Protein AF-E0SST4-F1 (afdb_monomer_lite)

Radius of gyration: 16.63 Å; chains: 1; bounding box: 40×16×49 Å

Sequence (70 aa):
MEISLEDLERLKRERY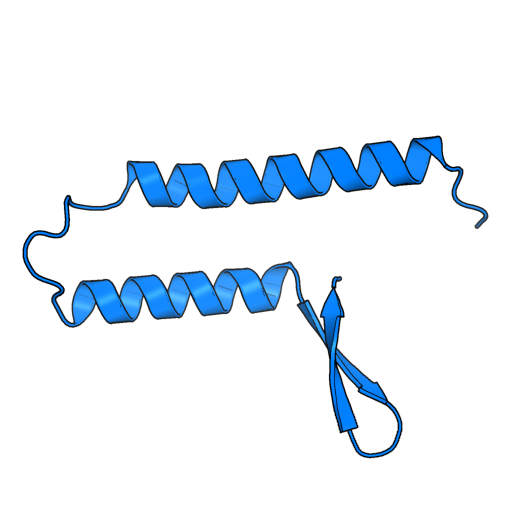RDAFRFIARFRDGLPRVSRRGIGDVLR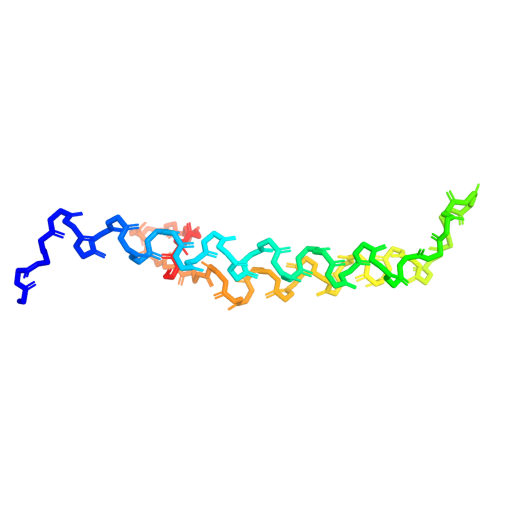LAEIGRQIVDRYFEVVVWGEERVLRLR

Organism: Ignisphaera aggregans (strain DSM 17230 / JCM 13409 / AQ1.S1) (NCBI:txid583356)

pLDDT: mean 76.01, std 9.54, range [49.59, 87.62]

Structure (mmCIF, N/CA/C/O backbone):
data_AF-E0SST4-F1
#
_entry.id   AF-E0SST4-F1
#
loop_
_atom_site.group_PDB
_atom_site.id
_atom_site.type_symbol
_atom_site.label_atom_id
_atom_site.label_alt_id
_atom_site.label_comp_id
_atom_site.label_asym_id
_atom_site.label_entity_id
_atom_site.label_seq_id
_atom_site.pdbx_PDB_ins_code
_atom_site.Cartn_x
_atom_site.Cartn_y
_atom_site.Cartn_z
_atom_site.occupancy
_atom_site.B_iso_or_equiv
_atom_site.auth_seq_id
_atom_site.auth_comp_id
_atom_site.auth_asym_id
_atom_site.auth_atom_id
_atom_site.pdbx_PDB_model_num
ATOM 1 N N . MET A 1 1 ? -8.232 -2.806 24.705 1.00 49.59 1 MET A N 1
ATOM 2 C CA . MET A 1 1 ? -6.821 -2.377 24.681 1.00 49.59 1 MET A CA 1
ATOM 3 C C . MET A 1 1 ? -6.854 -0.876 24.454 1.00 49.59 1 MET A C 1
ATOM 5 O O . MET A 1 1 ? -7.185 -0.465 23.350 1.00 49.59 1 MET A O 1
ATOM 9 N N . GLU A 1 2 ? -6.702 -0.073 25.506 1.00 65.00 2 GLU A N 1
ATOM 10 C CA . GLU A 1 2 ? -6.685 1.390 25.368 1.00 65.00 2 GLU A CA 1
ATOM 11 C C . GLU A 1 2 ? -5.351 1.800 24.745 1.00 65.00 2 GLU A C 1
ATOM 13 O O . GLU A 1 2 ? -4.290 1.465 25.265 1.00 65.00 2 GLU A O 1
ATOM 18 N N . ILE A 1 3 ? -5.407 2.444 23.581 1.00 72.50 3 ILE A N 1
ATOM 19 C CA . ILE A 1 3 ? -4.229 2.951 22.874 1.00 72.50 3 ILE A CA 1
ATOM 20 C C . ILE A 1 3 ? -4.012 4.387 23.350 1.00 72.50 3 ILE A C 1
ATOM 22 O O . ILE A 1 3 ? -4.938 5.198 23.280 1.00 72.50 3 ILE A O 1
ATOM 26 N N . SER A 1 4 ? -2.809 4.709 23.827 1.00 85.62 4 SER A N 1
ATOM 27 C CA . SER A 1 4 ? -2.485 6.077 24.235 1.00 85.62 4 SER A CA 1
ATOM 28 C C . SER A 1 4 ? -2.341 7.010 23.021 1.00 85.62 4 SER A C 1
ATOM 30 O O . SER A 1 4 ? -2.080 6.575 21.896 1.00 85.62 4 SER A O 1
ATOM 32 N N . LEU A 1 5 ? -2.479 8.321 23.236 1.00 82.44 5 LEU A N 1
ATOM 33 C CA . LEU A 1 5 ? -2.226 9.329 22.195 1.00 82.44 5 LEU A CA 1
ATOM 34 C C . LEU A 1 5 ? -0.795 9.241 21.635 1.00 82.44 5 LEU A C 1
ATOM 36 O O . LEU A 1 5 ? -0.597 9.401 20.431 1.00 82.44 5 LEU A O 1
ATOM 40 N N . GLU A 1 6 ? 0.190 8.927 22.479 1.00 85.00 6 GLU A N 1
ATOM 41 C CA . GLU A 1 6 ? 1.583 8.734 22.059 1.00 85.00 6 GLU A CA 1
ATOM 42 C C . GLU A 1 6 ? 1.750 7.496 21.171 1.00 85.00 6 GLU A C 1
ATOM 44 O O . GLU A 1 6 ? 2.457 7.542 20.160 1.00 85.00 6 GLU A O 1
ATOM 49 N N . ASP A 1 7 ? 1.056 6.401 21.492 1.00 81.38 7 ASP A N 1
ATOM 50 C CA . ASP A 1 7 ? 1.059 5.197 20.661 1.00 81.38 7 ASP A CA 1
ATOM 51 C C . ASP A 1 7 ? 0.444 5.467 19.283 1.00 81.38 7 ASP A C 1
ATOM 53 O O . ASP A 1 7 ? 0.977 5.002 18.271 1.00 81.38 7 ASP A O 1
ATOM 57 N N . LEU A 1 8 ? -0.630 6.265 19.224 1.00 76.50 8 LEU A N 1
ATOM 58 C CA . LEU A 1 8 ? -1.244 6.706 17.968 1.00 76.50 8 LEU A CA 1
ATOM 59 C C . LEU A 1 8 ? -0.289 7.571 17.140 1.00 76.50 8 LEU A C 1
ATOM 61 O O . LEU A 1 8 ? -0.152 7.356 15.932 1.00 76.50 8 LEU A O 1
ATOM 65 N N . GLU A 1 9 ? 0.400 8.529 17.762 1.00 81.00 9 GLU A N 1
ATOM 66 C CA . GLU A 1 9 ? 1.385 9.358 17.065 1.00 81.00 9 GLU A CA 1
ATOM 67 C C . GLU A 1 9 ? 2.565 8.543 16.536 1.00 81.00 9 GLU A C 1
ATOM 69 O O . GLU A 1 9 ? 3.003 8.755 15.398 1.00 81.00 9 GLU A O 1
ATOM 74 N N . ARG A 1 10 ? 3.067 7.589 17.327 1.00 83.62 10 ARG A N 1
ATOM 75 C CA . ARG A 1 10 ? 4.137 6.681 16.905 1.00 83.62 10 ARG A CA 1
ATOM 76 C C . ARG A 1 10 ? 3.699 5.849 15.705 1.00 83.62 10 ARG A C 1
ATOM 78 O O . ARG A 1 10 ? 4.391 5.854 14.687 1.00 83.62 10 ARG A O 1
ATOM 85 N N . LEU A 1 11 ? 2.527 5.216 15.785 1.00 77.62 11 LEU A N 1
ATOM 86 C CA . LEU A 1 11 ? 1.978 4.390 14.708 1.00 77.62 11 LEU A CA 1
ATOM 87 C C . LEU A 1 11 ? 1.793 5.208 13.422 1.00 77.62 11 LEU A C 1
ATOM 89 O O . LEU A 1 11 ? 2.175 4.779 12.332 1.00 77.62 11 LEU A O 1
ATOM 93 N N . LYS A 1 12 ? 1.273 6.433 13.549 1.00 75.62 12 LYS A N 1
ATOM 94 C CA . LYS A 1 12 ? 1.116 7.379 12.441 1.00 75.62 12 LYS A CA 1
ATOM 95 C C . LYS A 1 12 ? 2.465 7.692 11.789 1.00 75.62 12 LYS A C 1
ATOM 97 O O . LYS A 1 12 ? 2.596 7.588 10.569 1.00 75.62 12 LYS A O 1
ATOM 102 N N . ARG A 1 13 ? 3.491 8.033 12.578 1.00 82.44 13 ARG A N 1
ATOM 103 C CA . ARG A 1 13 ? 4.846 8.324 12.069 1.00 82.44 13 ARG A CA 1
ATOM 104 C C . ARG A 1 13 ? 5.478 7.122 11.371 1.00 82.44 13 ARG A C 1
ATOM 106 O O . ARG A 1 13 ? 6.109 7.303 10.331 1.00 82.44 13 ARG A O 1
ATOM 113 N N . GLU A 1 14 ? 5.317 5.920 11.913 1.00 83.56 14 GLU A N 1
ATOM 114 C CA . GLU A 1 14 ? 5.816 4.682 11.302 1.00 83.56 14 GLU A CA 1
ATOM 115 C C . GLU A 1 14 ? 5.150 4.421 9.949 1.00 83.56 14 GLU A C 1
ATOM 117 O O . GLU A 1 14 ? 5.840 4.247 8.943 1.00 83.56 14 GLU A O 1
ATOM 122 N N . ARG A 1 15 ? 3.818 4.521 9.885 1.00 76.88 15 ARG A N 1
ATOM 123 C CA . ARG A 1 15 ? 3.061 4.347 8.638 1.00 76.88 15 ARG A CA 1
ATOM 124 C C . ARG A 1 15 ? 3.437 5.378 7.576 1.00 76.88 15 ARG A C 1
ATOM 126 O O . ARG A 1 15 ? 3.641 5.004 6.420 1.00 76.88 15 ARG A O 1
ATOM 133 N N . TYR A 1 16 ? 3.601 6.648 7.952 1.00 78.44 16 TYR A N 1
ATOM 134 C CA . TYR A 1 16 ? 4.082 7.679 7.024 1.00 78.44 16 TYR A CA 1
ATOM 135 C C . TYR A 1 16 ? 5.507 7.419 6.545 1.00 78.44 16 TYR A C 1
ATOM 137 O O . TYR A 1 16 ? 5.801 7.614 5.367 1.0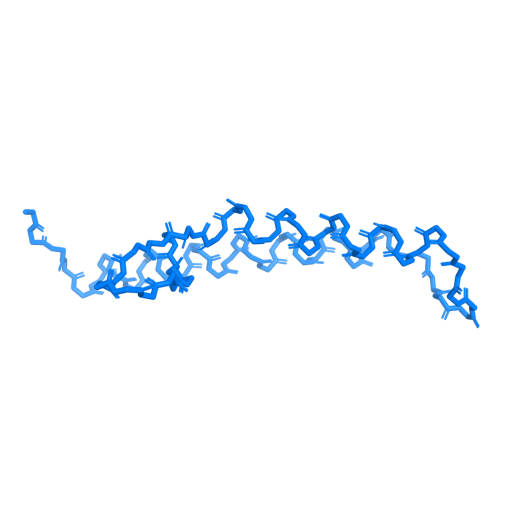0 78.44 16 TYR A O 1
ATOM 145 N N . ARG A 1 17 ? 6.397 6.963 7.432 1.00 83.00 17 ARG A N 1
ATOM 146 C CA . ARG A 1 17 ? 7.777 6.625 7.071 1.00 83.00 17 ARG A CA 1
ATOM 147 C C . ARG A 1 17 ? 7.819 5.489 6.054 1.00 83.00 17 ARG A C 1
ATOM 149 O O . ARG A 1 17 ? 8.578 5.570 5.089 1.00 83.00 17 ARG A O 1
ATOM 156 N N . ASP A 1 18 ? 6.997 4.465 6.238 1.00 80.06 18 ASP A N 1
ATOM 157 C CA . ASP A 1 18 ? 6.917 3.342 5.308 1.00 80.06 18 ASP A CA 1
ATOM 158 C C . ASP A 1 18 ? 6.316 3.751 3.965 1.00 80.06 18 ASP A C 1
ATOM 160 O O . ASP A 1 18 ? 6.859 3.383 2.922 1.00 80.06 18 ASP A O 1
ATOM 164 N N . ALA A 1 19 ? 5.268 4.581 3.973 1.00 72.62 19 ALA A N 1
ATOM 165 C CA . ALA A 1 19 ? 4.701 5.147 2.751 1.00 72.62 19 ALA A CA 1
ATOM 166 C C . ALA A 1 19 ? 5.735 5.995 1.993 1.00 72.62 19 ALA A C 1
ATOM 168 O O . ALA A 1 19 ? 5.894 5.854 0.781 1.00 72.62 19 ALA A O 1
ATOM 169 N N . PHE A 1 20 ? 6.505 6.822 2.704 1.00 75.94 20 PHE A N 1
ATOM 170 C CA . PHE A 1 20 ? 7.562 7.631 2.102 1.00 75.94 20 PHE A CA 1
ATOM 171 C C . PHE A 1 20 ? 8.675 6.767 1.499 1.00 75.94 20 PHE A C 1
ATOM 173 O O . PHE A 1 20 ? 9.087 7.005 0.367 1.00 75.94 20 PHE A O 1
ATOM 180 N N . ARG A 1 21 ? 9.137 5.729 2.209 1.00 79.69 21 ARG A N 1
ATOM 181 C CA . ARG A 1 21 ? 10.135 4.776 1.688 1.00 79.69 21 ARG A CA 1
ATOM 182 C C . ARG A 1 21 ? 9.630 4.031 0.460 1.00 79.69 21 ARG A C 1
ATOM 184 O O . ARG A 1 21 ? 10.399 3.819 -0.473 1.00 79.69 21 ARG A O 1
ATOM 191 N N . PHE A 1 22 ? 8.359 3.636 0.464 1.00 74.12 22 PHE A N 1
ATOM 192 C CA . PHE A 1 22 ? 7.705 3.013 -0.679 1.00 74.12 22 PHE A CA 1
ATOM 193 C C . PHE A 1 22 ? 7.751 3.965 -1.881 1.00 74.12 22 PHE A C 1
ATOM 195 O O . PHE A 1 22 ? 8.375 3.630 -2.882 1.00 74.12 22 PHE A O 1
ATOM 202 N N . ILE A 1 23 ? 7.231 5.190 -1.745 1.00 71.38 23 ILE A N 1
ATOM 203 C CA . ILE A 1 23 ? 7.229 6.215 -2.806 1.00 71.38 23 ILE A CA 1
ATOM 204 C C . ILE A 1 23 ? 8.649 6.540 -3.299 1.00 71.38 23 ILE A C 1
ATOM 206 O O . ILE A 1 23 ? 8.872 6.622 -4.505 1.00 71.38 23 ILE A O 1
ATOM 210 N N . ALA A 1 24 ? 9.617 6.694 -2.392 1.00 71.62 24 ALA A N 1
ATOM 211 C CA . ALA A 1 24 ? 11.006 6.993 -2.735 1.00 71.62 24 ALA A CA 1
ATOM 212 C C . ALA A 1 24 ? 11.652 5.875 -3.568 1.00 71.62 24 ALA A C 1
ATOM 214 O O . ALA A 1 24 ? 12.270 6.166 -4.588 1.00 71.62 24 ALA A O 1
ATOM 215 N N . ARG A 1 25 ? 11.426 4.601 -3.211 1.00 73.06 25 ARG A N 1
ATOM 216 C CA . ARG A 1 25 ? 11.896 3.452 -4.008 1.00 73.06 25 ARG A CA 1
ATOM 217 C C . ARG A 1 25 ? 11.339 3.460 -5.431 1.00 73.06 25 ARG A C 1
ATOM 219 O O . ARG A 1 25 ? 12.065 3.117 -6.357 1.00 73.06 25 ARG A O 1
ATOM 226 N N . PHE A 1 26 ? 10.082 3.866 -5.621 1.00 66.50 26 PHE A N 1
ATOM 227 C CA . PHE A 1 26 ? 9.534 4.026 -6.972 1.00 66.50 26 PHE A CA 1
ATOM 228 C C . PHE A 1 26 ? 10.132 5.226 -7.691 1.00 66.50 26 PHE A C 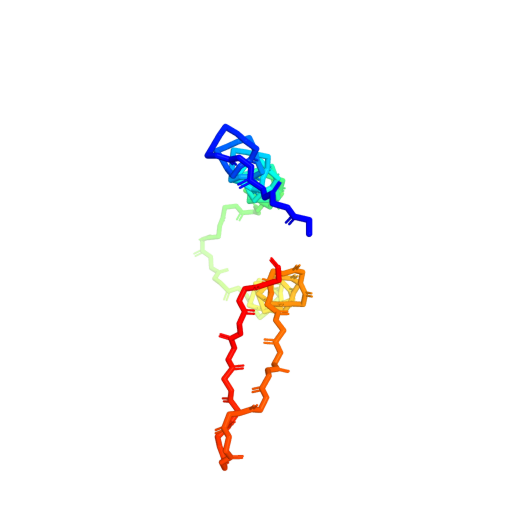1
ATOM 230 O O . PHE A 1 26 ? 10.428 5.129 -8.876 1.00 66.50 26 PHE A O 1
ATOM 237 N N . ARG A 1 27 ? 10.356 6.339 -6.985 1.00 66.75 27 ARG A N 1
ATOM 238 C CA . ARG A 1 27 ? 10.957 7.541 -7.569 1.00 66.75 27 ARG A CA 1
ATOM 239 C C . ARG A 1 27 ? 12.364 7.284 -8.104 1.00 66.75 27 ARG A C 1
ATOM 241 O O . ARG A 1 27 ? 12.675 7.744 -9.198 1.00 66.75 27 ARG A O 1
ATOM 248 N N . ASP A 1 28 ? 13.172 6.529 -7.369 1.00 65.38 28 ASP A N 1
ATOM 249 C CA . ASP A 1 28 ? 14.559 6.238 -7.745 1.00 65.38 28 ASP A CA 1
ATOM 250 C C . ASP A 1 28 ? 14.659 5.224 -8.905 1.00 65.38 28 ASP A C 1
ATOM 252 O O . ASP A 1 28 ? 15.682 5.162 -9.584 1.00 65.38 28 ASP A O 1
ATOM 256 N N . GLY A 1 29 ? 13.587 4.467 -9.179 1.00 60.62 29 GLY A N 1
ATOM 257 C CA . GLY A 1 29 ? 13.499 3.502 -10.283 1.00 60.62 29 GLY A CA 1
ATOM 258 C C . GLY A 1 29 ? 12.781 4.000 -11.545 1.00 60.62 29 GLY A C 1
ATOM 259 O O . GLY A 1 29 ? 12.668 3.242 -12.510 1.00 60.62 29 GLY A O 1
ATOM 260 N N . LEU A 1 30 ? 12.264 5.233 -11.566 1.00 57.28 30 LEU A N 1
ATOM 261 C CA . LEU A 1 30 ? 11.515 5.753 -12.713 1.00 57.28 30 LEU 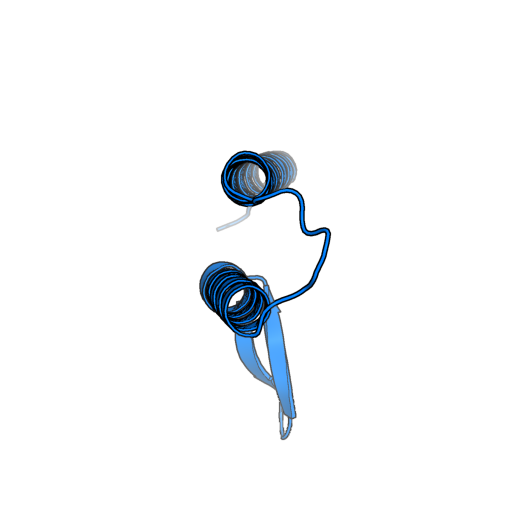A CA 1
ATOM 262 C C . LEU A 1 30 ? 12.465 6.266 -13.811 1.00 57.28 30 LEU A C 1
ATOM 264 O O . LEU A 1 30 ? 13.232 7.203 -13.571 1.00 57.28 30 LEU A O 1
ATOM 268 N N . PRO A 1 31 ? 12.382 5.743 -15.051 1.00 51.09 31 PRO A N 1
ATOM 269 C CA . PRO A 1 31 ? 12.950 6.429 -16.204 1.00 51.09 31 PRO A CA 1
ATOM 270 C C . PRO A 1 31 ? 12.322 7.826 -16.289 1.00 51.09 31 PRO A C 1
ATOM 272 O O . PRO A 1 31 ? 11.110 7.967 -16.115 1.00 51.09 31 PRO A O 1
ATOM 275 N N . ARG A 1 32 ? 13.116 8.872 -16.557 1.00 56.06 32 ARG A N 1
ATOM 276 C CA . ARG A 1 32 ? 12.577 10.212 -16.850 1.00 56.06 32 ARG A CA 1
ATOM 277 C C . ARG A 1 32 ? 11.646 10.097 -18.061 1.00 56.06 32 ARG A C 1
ATOM 279 O O . ARG A 1 32 ? 12.102 9.980 -19.194 1.00 56.06 32 ARG A O 1
ATOM 286 N N . VAL A 1 33 ? 10.342 10.078 -17.802 1.00 51.75 33 VAL A N 1
ATOM 287 C CA . VAL A 1 33 ? 9.290 9.842 -18.795 1.00 51.75 33 VAL A CA 1
ATOM 288 C C . VAL A 1 33 ? 9.147 11.054 -19.713 1.00 51.75 33 VAL A C 1
ATOM 290 O O . VAL A 1 33 ? 8.388 11.976 -19.434 1.00 51.75 33 VAL A O 1
ATOM 293 N N . SER A 1 34 ? 9.881 11.055 -20.827 1.00 56.34 34 SER A N 1
ATOM 294 C CA . SER A 1 34 ? 9.674 12.010 -21.923 1.00 56.34 34 SER A CA 1
ATOM 295 C C . SER A 1 34 ? 8.553 11.575 -22.881 1.00 56.34 34 SER A C 1
ATOM 297 O O . SER A 1 34 ? 8.021 12.411 -23.606 1.00 56.34 34 SER A O 1
ATOM 299 N N . ARG A 1 35 ? 8.131 10.298 -22.861 1.00 55.72 35 ARG A N 1
ATOM 300 C CA . ARG A 1 35 ? 6.960 9.767 -23.588 1.00 55.72 35 ARG A CA 1
ATOM 301 C C . ARG A 1 35 ? 6.349 8.616 -22.784 1.00 55.72 35 ARG A C 1
ATOM 303 O O . ARG A 1 35 ? 7.019 7.612 -22.591 1.00 55.72 35 ARG A O 1
ATOM 310 N N . ARG A 1 36 ? 5.111 8.758 -22.291 1.00 61.44 36 ARG A N 1
ATOM 311 C CA . ARG A 1 36 ? 4.424 7.698 -21.526 1.00 61.44 36 ARG A CA 1
ATOM 312 C C . ARG A 1 36 ? 4.123 6.524 -22.457 1.00 61.44 36 ARG A C 1
ATOM 314 O O . ARG A 1 36 ? 3.173 6.586 -23.234 1.00 61.44 36 ARG A O 1
ATOM 321 N N . GLY A 1 37 ? 4.945 5.481 -22.407 1.00 70.81 37 GLY A N 1
ATOM 322 C CA . GLY A 1 37 ? 4.650 4.224 -23.087 1.00 70.81 37 GLY A CA 1
ATOM 323 C C . GLY A 1 37 ? 3.582 3.437 -22.326 1.00 70.81 37 GLY A C 1
ATOM 324 O O . GLY A 1 37 ? 3.391 3.631 -21.126 1.00 70.81 37 GLY A O 1
ATOM 325 N N . ILE A 1 38 ? 2.915 2.495 -23.000 1.00 72.62 38 ILE A N 1
ATOM 326 C CA . ILE A 1 38 ? 1.962 1.566 -22.361 1.00 72.62 38 ILE A CA 1
ATOM 327 C C . ILE A 1 38 ? 2.615 0.842 -21.168 1.00 72.62 38 ILE A C 1
ATOM 329 O O . ILE A 1 38 ? 1.980 0.663 -20.133 1.00 72.62 38 ILE A O 1
ATOM 333 N N . GLY A 1 39 ? 3.906 0.506 -21.262 1.00 74.25 39 GLY A N 1
ATOM 334 C CA . GLY A 1 39 ? 4.657 -0.110 -20.164 1.00 74.25 39 GLY A CA 1
ATOM 335 C C . GLY A 1 39 ? 4.738 0.750 -18.896 1.00 74.25 39 GLY A C 1
ATOM 336 O O . GLY A 1 39 ? 4.654 0.211 -17.794 1.00 74.25 39 GLY A O 1
ATOM 337 N N . ASP A 1 40 ? 4.833 2.076 -19.025 1.00 72.25 40 ASP A N 1
ATOM 338 C CA . ASP A 1 40 ? 4.853 2.982 -17.870 1.00 72.25 40 ASP A CA 1
ATOM 339 C C . ASP A 1 40 ? 3.470 3.077 -17.223 1.00 72.25 40 ASP A C 1
ATOM 341 O O . ASP A 1 40 ? 3.355 3.082 -15.999 1.00 72.25 40 ASP A O 1
ATOM 345 N N . VAL A 1 41 ? 2.411 3.092 -18.039 1.00 75.88 41 VAL A N 1
ATOM 346 C CA . VAL A 1 41 ? 1.022 3.077 -17.559 1.00 75.88 41 VAL A CA 1
ATOM 347 C C . VAL A 1 41 ? 0.738 1.795 -16.777 1.00 75.88 41 VAL A C 1
ATOM 349 O O . VAL A 1 41 ? 0.191 1.861 -15.678 1.00 75.88 41 VAL A O 1
ATOM 352 N N . LEU A 1 42 ? 1.166 0.640 -17.293 1.00 78.88 42 LEU A N 1
ATOM 353 C CA . LEU A 1 42 ? 1.008 -0.645 -16.608 1.00 78.88 42 LEU A CA 1
ATOM 354 C C . LEU A 1 42 ? 1.795 -0.700 -15.292 1.00 78.88 42 LEU A C 1
ATOM 356 O O . LEU A 1 42 ? 1.276 -1.186 -14.290 1.00 78.88 42 LEU A O 1
ATOM 360 N N . ARG A 1 43 ? 3.016 -0.148 -15.256 1.00 76.75 43 ARG A N 1
ATOM 361 C CA . ARG A 1 43 ? 3.794 -0.039 -14.010 1.00 76.75 43 ARG A CA 1
ATOM 362 C C . ARG A 1 43 ? 3.104 0.853 -12.983 1.00 76.75 43 ARG A C 1
ATOM 364 O O . ARG A 1 43 ? 3.025 0.476 -11.820 1.00 76.75 43 ARG A O 1
ATOM 371 N N . LEU A 1 44 ? 2.582 2.008 -13.394 1.00 76.56 44 LEU A N 1
ATOM 372 C CA . LEU A 1 44 ? 1.837 2.901 -12.501 1.00 76.56 44 LEU A CA 1
ATOM 373 C C . LEU A 1 44 ? 0.553 2.247 -11.974 1.00 76.56 44 LEU A C 1
ATOM 375 O O . LEU A 1 44 ? 0.242 2.397 -10.794 1.00 76.56 44 LEU A O 1
ATOM 379 N N . ALA A 1 45 ? -0.160 1.494 -12.815 1.00 80.06 45 ALA A N 1
ATOM 380 C CA . ALA A 1 45 ? -1.344 0.743 -12.406 1.00 80.06 45 ALA A CA 1
ATOM 381 C C . ALA A 1 45 ? -1.006 -0.330 -11.358 1.00 80.06 45 ALA A C 1
ATOM 383 O O . ALA A 1 45 ? -1.693 -0.437 -10.344 1.00 80.06 45 ALA A O 1
ATOM 384 N N . GLU A 1 46 ? 0.089 -1.068 -11.554 1.00 84.19 46 GLU A N 1
ATOM 385 C CA . GLU A 1 46 ? 0.562 -2.070 -10.595 1.00 84.19 46 GLU A CA 1
ATOM 386 C C . GLU A 1 46 ? 0.980 -1.438 -9.258 1.00 84.19 46 GLU A C 1
ATOM 388 O O . GLU A 1 46 ? 0.626 -1.944 -8.194 1.00 84.19 46 GLU A O 1
ATOM 393 N N . ILE A 1 47 ? 1.655 -0.284 -9.286 1.00 80.44 47 ILE A N 1
ATOM 394 C CA . ILE A 1 47 ? 1.985 0.478 -8.071 1.00 80.44 47 ILE A CA 1
ATOM 395 C C . ILE A 1 47 ? 0.708 0.921 -7.350 1.00 80.44 47 ILE A C 1
ATOM 397 O O . ILE A 1 47 ? 0.603 0.765 -6.134 1.00 80.44 47 ILE A O 1
ATOM 401 N N . GLY A 1 48 ? -0.273 1.444 -8.090 1.00 81.50 48 GLY A N 1
ATOM 402 C CA . GLY A 1 48 ? -1.570 1.837 -7.541 1.00 81.50 48 GLY A CA 1
ATOM 403 C C . GLY A 1 48 ? -2.278 0.670 -6.855 1.00 81.50 48 GLY A C 1
ATOM 404 O O . GLY A 1 48 ? -2.717 0.806 -5.714 1.00 81.50 48 GLY A O 1
ATOM 405 N N . ARG A 1 49 ? -2.298 -0.502 -7.500 1.00 84.75 49 ARG A N 1
ATOM 406 C CA . ARG A 1 49 ? -2.848 -1.735 -6.927 1.00 84.75 49 ARG A CA 1
ATOM 407 C C . ARG A 1 49 ? -2.143 -2.122 -5.625 1.00 84.75 49 ARG A C 1
ATOM 409 O O . ARG A 1 49 ? -2.810 -2.367 -4.627 1.00 84.75 49 ARG A O 1
ATOM 416 N N . GLN A 1 50 ? -0.810 -2.093 -5.596 1.00 83.12 50 GLN A N 1
ATOM 417 C CA . GLN A 1 50 ? -0.030 -2.414 -4.394 1.00 83.12 50 GLN A CA 1
ATOM 418 C C . GLN A 1 50 ? -0.278 -1.438 -3.234 1.00 83.12 50 GLN A C 1
ATOM 420 O O . GLN A 1 50 ? -0.303 -1.861 -2.078 1.00 83.12 50 GLN A O 1
ATOM 425 N N . ILE A 1 51 ? -0.465 -0.143 -3.514 1.00 81.00 51 ILE A N 1
ATOM 426 C CA . ILE A 1 51 ? -0.823 0.849 -2.487 1.00 81.00 51 ILE A CA 1
ATOM 427 C C . ILE A 1 51 ? -2.199 0.523 -1.906 1.00 81.00 51 ILE A C 1
ATOM 429 O O . ILE A 1 51 ? -2.348 0.488 -0.683 1.00 81.00 51 ILE A O 1
ATOM 433 N N . VAL A 1 52 ? -3.185 0.260 -2.768 1.00 82.00 52 VAL A N 1
ATOM 434 C CA . VAL A 1 52 ? -4.547 -0.087 -2.344 1.00 82.00 52 VAL A CA 1
ATOM 435 C C . VAL A 1 52 ? -4.535 -1.351 -1.486 1.00 82.00 52 VAL A C 1
ATOM 437 O O . VAL A 1 52 ? -5.021 -1.314 -0.362 1.00 82.00 52 VAL A O 1
ATOM 440 N N . ASP A 1 53 ? -3.882 -2.420 -1.942 1.00 83.00 53 ASP A N 1
ATOM 441 C CA . ASP A 1 53 ? -3.820 -3.696 -1.219 1.00 83.00 53 ASP A CA 1
ATOM 442 C C . ASP A 1 53 ? -3.116 -3.581 0.144 1.00 83.00 53 ASP A C 1
ATOM 444 O O . ASP A 1 53 ? -3.434 -4.315 1.084 1.00 83.00 53 ASP A O 1
ATOM 448 N N . ARG A 1 54 ? -2.135 -2.677 0.267 1.00 82.81 54 ARG A N 1
ATOM 449 C CA . ARG A 1 54 ? -1.311 -2.544 1.476 1.00 82.81 54 ARG A CA 1
ATOM 450 C C . ARG A 1 54 ? -1.929 -1.644 2.535 1.00 82.81 54 ARG A C 1
ATOM 452 O O . ARG A 1 54 ? -1.772 -1.924 3.724 1.00 82.81 54 ARG A O 1
ATOM 459 N N . TYR A 1 55 ? -2.561 -0.556 2.111 1.00 80.38 55 TYR A N 1
ATOM 460 C CA . TYR A 1 55 ? -3.039 0.490 3.014 1.00 80.38 55 TYR A CA 1
ATOM 461 C C . TYR A 1 55 ? -4.548 0.530 3.145 1.00 80.38 55 TYR A C 1
ATOM 463 O O . TYR A 1 55 ? -5.028 1.138 4.094 1.00 80.38 55 TYR A O 1
ATOM 471 N N . PHE A 1 56 ? -5.286 -0.107 2.240 1.00 82.19 56 PHE A N 1
ATOM 472 C CA . PHE A 1 56 ? -6.734 -0.081 2.258 1.00 82.19 56 PHE A CA 1
ATOM 473 C C . PHE A 1 56 ? -7.320 -1.487 2.346 1.00 82.19 56 PHE A C 1
ATOM 475 O O . PHE A 1 56 ? -6.752 -2.497 1.924 1.00 82.19 56 PHE A O 1
ATOM 482 N N . GLU A 1 57 ? -8.484 -1.559 2.956 1.00 84.50 57 GLU A N 1
ATOM 483 C CA . GLU A 1 57 ? -9.347 -2.724 2.959 1.00 84.50 57 GLU A CA 1
ATOM 484 C C . GLU A 1 57 ? -10.747 -2.280 2.556 1.00 84.50 57 GLU A C 1
ATOM 486 O O . GLU A 1 57 ? -11.171 -1.158 2.836 1.00 84.50 57 GLU A O 1
ATOM 491 N N . VAL A 1 58 ? -11.462 -3.154 1.858 1.00 83.62 58 VAL A N 1
ATOM 492 C CA . VAL A 1 58 ? -12.862 -2.910 1.521 1.00 83.62 58 VAL A CA 1
ATOM 493 C C . VAL A 1 58 ? -13.697 -3.424 2.681 1.00 83.62 58 VAL A C 1
ATOM 495 O O . VAL A 1 58 ? -13.683 -4.622 2.962 1.00 83.62 58 VAL A O 1
ATOM 498 N N . VAL A 1 59 ? -14.427 -2.530 3.339 1.00 85.62 59 VAL A N 1
ATOM 499 C CA . VAL A 1 59 ? -15.395 -2.886 4.379 1.00 85.62 59 VAL A CA 1
ATOM 500 C C . VAL A 1 59 ? -16.807 -2.599 3.883 1.00 85.62 59 VAL A C 1
ATOM 502 O O . VAL A 1 59 ? -17.026 -1.726 3.043 1.00 85.62 59 VAL A O 1
ATOM 505 N N . VAL A 1 60 ? -17.771 -3.373 4.371 1.00 84.88 60 VAL A N 1
ATOM 506 C CA . VAL A 1 60 ? -19.187 -3.182 4.044 1.00 84.88 60 VAL A CA 1
ATOM 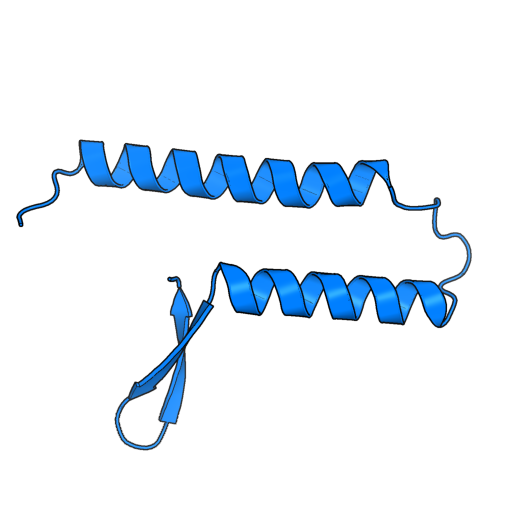507 C C . VAL A 1 60 ? -19.819 -2.323 5.129 1.00 84.88 60 VAL A C 1
ATOM 509 O O . VAL A 1 60 ? -19.693 -2.634 6.314 1.00 84.88 60 VAL A O 1
ATOM 512 N N . TRP A 1 61 ? -20.494 -1.254 4.721 1.00 78.50 61 TRP A N 1
ATOM 513 C CA . TRP A 1 61 ? -21.261 -0.375 5.594 1.00 78.50 61 TRP A CA 1
ATOM 514 C C . TRP A 1 61 ? -22.702 -0.307 5.080 1.00 78.50 61 TRP A C 1
ATOM 516 O O . TRP A 1 61 ? -23.010 0.436 4.151 1.00 78.50 61 TRP A O 1
ATOM 526 N N . GLY A 1 62 ? -23.594 -1.110 5.665 1.00 86.69 62 GLY A N 1
ATOM 527 C CA . GLY A 1 62 ? -24.963 -1.250 5.160 1.00 86.69 62 GLY A CA 1
ATOM 528 C C . GLY A 1 62 ? -24.977 -1.871 3.760 1.00 86.69 62 GLY A C 1
ATOM 529 O O . GLY A 1 62 ? -24.508 -2.994 3.585 1.00 86.69 62 GLY A O 1
ATOM 530 N N . GLU A 1 63 ? -25.497 -1.138 2.774 1.00 87.62 63 GLU A N 1
ATOM 531 C CA . GLU A 1 63 ? -25.542 -1.555 1.361 1.00 87.62 63 GLU A CA 1
ATOM 532 C C . GLU A 1 63 ? -24.307 -1.111 0.553 1.00 87.62 63 GLU A C 1
ATOM 534 O O . GLU A 1 63 ? -24.126 -1.524 -0.593 1.00 87.62 63 GLU A O 1
ATOM 539 N N . GLU A 1 64 ? -23.426 -0.297 1.140 1.00 86.00 64 GLU A N 1
ATOM 540 C CA . GLU A 1 64 ? -22.281 0.289 0.446 1.00 86.00 64 GLU A CA 1
ATOM 541 C C . GLU A 1 64 ? -20.966 -0.427 0.779 1.00 86.00 64 GLU A C 1
ATOM 543 O O . GLU A 1 64 ? -20.730 -0.900 1.895 1.00 86.00 64 GLU A O 1
ATOM 548 N N . ARG A 1 65 ? -20.063 -0.476 -0.206 1.00 85.50 65 ARG A N 1
ATOM 549 C CA . ARG A 1 65 ? -18.669 -0.891 -0.009 1.00 85.50 65 ARG A CA 1
ATOM 550 C C . ARG A 1 65 ? -17.800 0.350 0.099 1.00 85.50 65 ARG A C 1
ATOM 552 O O . ARG A 1 65 ? -17.687 1.109 -0.859 1.00 85.50 65 ARG A O 1
ATOM 559 N N . VAL A 1 66 ? -17.148 0.517 1.240 1.00 84.50 66 VAL A N 1
ATOM 560 C CA . VAL A 1 66 ? -16.264 1.649 1.525 1.00 84.50 66 VAL A CA 1
ATOM 561 C C . VAL A 1 66 ? -14.823 1.175 1.682 1.00 84.50 66 VAL A C 1
ATOM 563 O O . VAL A 1 66 ? -14.548 0.117 2.247 1.00 84.50 66 VAL A O 1
ATOM 566 N N . LEU A 1 67 ? -13.883 1.965 1.164 1.00 82.75 67 LEU A N 1
ATOM 567 C CA . LEU A 1 67 ? -12.456 1.749 1.387 1.00 82.75 67 LEU A CA 1
ATOM 568 C C . LEU A 1 67 ? -12.071 2.347 2.740 1.00 82.75 67 LEU A C 1
ATOM 570 O O . LEU A 1 67 ? -12.199 3.552 2.954 1.00 82.75 67 LEU A O 1
ATOM 574 N N . ARG A 1 68 ? -11.573 1.506 3.643 1.00 82.94 68 ARG A N 1
ATOM 575 C CA . ARG A 1 68 ? -11.044 1.901 4.948 1.00 82.94 68 ARG A CA 1
ATOM 576 C C . ARG A 1 68 ? -9.526 1.791 4.936 1.00 82.94 68 ARG A C 1
ATOM 578 O O . ARG A 1 68 ? -8.986 0.875 4.325 1.00 82.94 68 ARG A O 1
ATOM 585 N N . LEU A 1 69 ? -8.840 2.707 5.617 1.00 80.62 69 LEU A N 1
ATOM 586 C CA . LEU A 1 69 ? -7.418 2.536 5.911 1.00 80.62 69 LEU A CA 1
ATOM 587 C C . LEU A 1 69 ? -7.227 1.346 6.865 1.00 80.62 69 LEU A C 1
ATOM 589 O O . LEU A 1 69 ? -7.909 1.273 7.886 1.00 80.62 69 LEU A O 1
ATOM 593 N N . ARG A 1 70 ? -6.311 0.441 6.518 1.00 75.94 70 ARG A N 1
ATOM 594 C CA . ARG A 1 70 ? -5.873 -0.667 7.379 1.00 75.94 70 ARG A CA 1
ATOM 595 C C . ARG A 1 70 ? -5.036 -0.193 8.563 1.00 75.94 70 ARG A C 1
ATOM 597 O O . ARG A 1 70 ? -4.312 0.821 8.423 1.00 75.94 70 ARG A O 1
#

Foldseek 3Di:
DDQDPVNVVVVVVVVVVVVVVLVVVVVVVDDPPPDDDPVNVVVVVVSVVVCQVQQWDFDDDPPDTDIDGD

Secondary structure (DSSP, 8-state):
-PPPHHHHHHHHHHHHHHHHHHHHHHHHT----SS--HHHHHHHHHHHHHHHHHHEEEEEETTEEEEEE-